Protein AF-A0A2S6AYY4-F1 (afdb_monomer_lite)

Secondar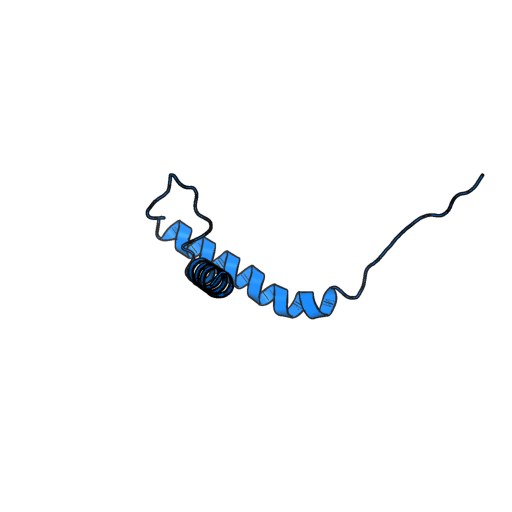y structure (DSSP, 8-state):
-HHHHHHHHHHHHHTT--S--TTS-SPPHHHHHHHHHHHHHHHHHHHHHHHHGGG----------

Radius of gyration: 18.74 Å; chains: 1; bounding box: 36×48×43 Å

Foldseek 3Di:
DVVVVVVVVLVCQCQLCPDDDPVCPRPDPVSSVVSNVVNCVVVVVCVVVVVVVPPDPDDDDDDDD

pLDDT: mean 79.41, std 17.62, range [48.03, 96.12]

Structure (mmCIF, N/CA/C/O backbone):
data_AF-A0A2S6AYY4-F1
#
_entry.id   AF-A0A2S6AYY4-F1
#
loop_
_atom_site.group_PDB
_atom_site.id
_atom_site.type_symbol
_atom_site.label_atom_id
_atom_site.label_alt_id
_atom_site.label_comp_id
_atom_site.label_asym_id
_atom_site.label_entity_id
_atom_site.label_seq_id
_atom_site.pdbx_PDB_ins_code
_atom_site.Cartn_x
_atom_site.Cartn_y
_atom_site.Cartn_z
_atom_site.occupancy
_atom_site.B_iso_or_equiv
_atom_site.auth_seq_id
_atom_site.auth_comp_id
_atom_site.auth_asym_id
_atom_site.auth_atom_id
_atom_site.pdbx_PDB_model_num
ATOM 1 N N . THR A 1 1 ? 16.950 3.557 -11.503 1.00 89.25 1 THR A N 1
ATOM 2 C CA . THR A 1 1 ? 16.565 2.529 -12.507 1.00 89.25 1 THR A CA 1
ATOM 3 C C . THR A 1 1 ? 15.136 2.051 -12.264 1.00 89.25 1 THR A C 1
ATOM 5 O O . THR A 1 1 ? 14.587 2.326 -11.205 1.00 89.25 1 THR A O 1
ATOM 8 N N . ARG A 1 2 ? 14.496 1.328 -13.202 1.00 94.69 2 ARG A N 1
ATOM 9 C CA . ARG A 1 2 ? 13.148 0.758 -12.961 1.00 94.69 2 ARG A CA 1
ATOM 10 C C . ARG A 1 2 ? 13.135 -0.220 -11.774 1.00 94.69 2 ARG A C 1
ATOM 12 O O . ARG A 1 2 ? 12.147 -0.275 -11.052 1.00 94.69 2 ARG A O 1
ATOM 19 N N . ALA A 1 3 ? 14.230 -0.950 -11.561 1.00 94.88 3 ALA A N 1
ATOM 20 C CA . ALA A 1 3 ? 14.382 -1.871 -10.437 1.00 94.88 3 ALA A CA 1
ATOM 21 C C . ALA A 1 3 ? 14.333 -1.148 -9.080 1.00 94.88 3 ALA A C 1
ATOM 23 O O . ALA A 1 3 ? 13.621 -1.588 -8.184 1.00 94.88 3 ALA A O 1
ATOM 24 N N . GLU A 1 4 ? 15.009 -0.002 -8.956 1.00 94.56 4 GLU A N 1
ATOM 25 C CA . GLU A 1 4 ? 14.967 0.818 -7.734 1.00 94.56 4 GLU A CA 1
ATOM 26 C C . GLU A 1 4 ? 13.553 1.310 -7.412 1.00 94.56 4 GLU A C 1
ATOM 28 O O . GLU A 1 4 ? 13.130 1.238 -6.264 1.00 94.56 4 GLU A O 1
ATOM 33 N N . VAL A 1 5 ? 12.791 1.757 -8.417 1.00 96.12 5 VAL A N 1
ATOM 34 C CA . VAL A 1 5 ? 11.403 2.209 -8.208 1.00 96.12 5 VAL A CA 1
ATOM 35 C C . VAL A 1 5 ? 10.527 1.063 -7.703 1.00 96.12 5 VAL A C 1
ATOM 37 O O . VAL A 1 5 ? 9.712 1.256 -6.808 1.00 96.12 5 VAL A O 1
ATOM 40 N N . HIS A 1 6 ? 10.710 -0.146 -8.239 1.00 94.88 6 HIS A N 1
ATOM 41 C CA . HIS A 1 6 ? 9.998 -1.321 -7.738 1.00 94.88 6 HIS A CA 1
ATOM 42 C C . HIS A 1 6 ? 10.362 -1.641 -6.286 1.00 94.88 6 HIS A C 1
ATOM 44 O O . HIS A 1 6 ? 9.460 -1.921 -5.502 1.00 94.88 6 HIS A O 1
ATOM 50 N N . ALA A 1 7 ? 11.643 -1.566 -5.916 1.00 94.94 7 ALA A N 1
ATOM 51 C CA . ALA A 1 7 ? 12.069 -1.790 -4.536 1.00 94.94 7 ALA A CA 1
ATOM 52 C C . ALA A 1 7 ? 11.420 -0.782 -3.571 1.00 94.94 7 ALA A C 1
ATOM 54 O O . ALA A 1 7 ? 10.867 -1.184 -2.553 1.00 94.94 7 ALA A O 1
ATOM 55 N N . GLN A 1 8 ? 11.390 0.500 -3.947 1.00 94.81 8 GLN A N 1
ATOM 56 C CA . GLN A 1 8 ? 10.735 1.551 -3.159 1.00 94.81 8 GLN A CA 1
ATOM 57 C C . GLN A 1 8 ? 9.227 1.321 -3.011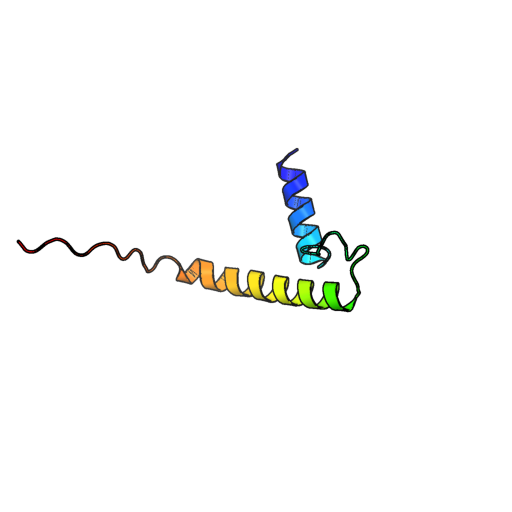 1.00 94.81 8 GLN A C 1
ATOM 59 O O . GLN A 1 8 ? 8.660 1.581 -1.955 1.00 94.81 8 GLN A O 1
ATOM 64 N N . LEU A 1 9 ? 8.558 0.819 -4.054 1.00 94.38 9 LEU A N 1
ATOM 65 C CA . LEU A 1 9 ? 7.132 0.496 -3.969 1.00 94.38 9 LEU A CA 1
ATOM 66 C C . LEU A 1 9 ? 6.861 -0.669 -3.015 1.00 94.38 9 LEU A C 1
ATOM 68 O O . LEU A 1 9 ? 5.878 -0.622 -2.281 1.00 94.38 9 LEU A O 1
ATOM 72 N N . VAL A 1 10 ? 7.720 -1.690 -3.013 1.00 93.56 10 VAL A N 1
ATOM 73 C CA . VAL A 1 10 ? 7.611 -2.820 -2.077 1.00 93.56 10 VAL A CA 1
ATOM 74 C C . VAL A 1 10 ? 7.822 -2.346 -0.639 1.00 93.56 10 VAL A C 1
ATOM 76 O O . VAL A 1 10 ? 7.043 -2.705 0.239 1.00 93.56 10 VAL A O 1
ATOM 79 N N . GLU A 1 11 ? 8.818 -1.492 -0.404 1.00 94.06 11 GLU A N 1
ATOM 80 C CA . GLU A 1 11 ? 9.059 -0.883 0.909 1.00 94.06 11 GLU A CA 1
ATOM 81 C C . GLU A 1 11 ? 7.852 -0.057 1.376 1.00 94.06 11 GLU A C 1
ATOM 83 O O . GLU A 1 11 ? 7.332 -0.276 2.466 1.00 94.06 11 GLU A O 1
ATOM 88 N N . ALA A 1 12 ? 7.306 0.799 0.510 1.00 93.94 12 ALA A N 1
ATOM 89 C CA . ALA A 1 12 ? 6.135 1.606 0.840 1.00 93.94 12 ALA A CA 1
ATOM 90 C C . ALA A 1 12 ? 4.872 0.762 1.123 1.00 93.94 12 ALA A C 1
ATOM 92 O O . ALA A 1 12 ? 4.016 1.176 1.910 1.00 93.94 12 ALA A O 1
ATOM 93 N N . GLN A 1 13 ? 4.740 -0.416 0.499 1.00 93.62 13 GLN A N 1
ATOM 94 C CA . GLN A 1 13 ? 3.673 -1.375 0.811 1.00 93.62 13 GLN A CA 1
ATOM 95 C C . GLN A 1 13 ? 3.889 -2.039 2.172 1.00 93.62 13 GLN A C 1
ATOM 97 O O . GLN A 1 13 ? 2.944 -2.128 2.956 1.00 93.62 13 GLN A O 1
ATOM 102 N N . ALA A 1 14 ? 5.125 -2.435 2.483 1.00 93.44 14 ALA A N 1
ATOM 103 C CA . ALA A 1 14 ? 5.484 -2.973 3.794 1.00 93.44 14 ALA A CA 1
ATOM 104 C C . ALA A 1 14 ? 5.247 -1.950 4.920 1.00 93.44 14 ALA A C 1
ATOM 106 O O . ALA A 1 14 ? 4.786 -2.304 6.008 1.00 93.44 14 ALA A O 1
ATOM 107 N N . ASP A 1 15 ? 5.476 -0.668 4.635 1.00 93.25 15 ASP A N 1
ATOM 108 C CA . ASP A 1 15 ? 5.187 0.443 5.541 1.00 93.25 15 ASP A CA 1
ATOM 109 C C . ASP A 1 15 ? 3.698 0.808 5.622 1.00 93.25 15 ASP A C 1
ATOM 111 O O . ASP A 1 15 ? 3.313 1.637 6.449 1.00 93.25 15 ASP A O 1
ATOM 115 N N . GLY A 1 16 ? 2.838 0.190 4.809 1.00 93.19 16 GLY A N 1
ATOM 116 C CA . GLY A 1 16 ? 1.398 0.449 4.774 1.00 93.19 16 GLY A CA 1
ATOM 117 C C . GLY A 1 16 ? 1.010 1.800 4.165 1.00 93.19 16 GLY A C 1
ATOM 118 O O . GLY A 1 16 ? -0.158 2.189 4.231 1.00 93.19 16 GLY A O 1
ATOM 119 N N . LEU A 1 17 ? 1.960 2.513 3.554 1.00 91.88 17 LEU A N 1
ATOM 120 C CA . LEU A 1 17 ? 1.725 3.801 2.894 1.00 91.88 17 LEU A CA 1
ATOM 121 C C . LEU A 1 17 ? 0.948 3.647 1.588 1.00 91.88 17 LEU A C 1
ATOM 123 O O . LEU A 1 17 ? 0.297 4.585 1.140 1.00 91.88 17 LEU A O 1
ATOM 127 N N . VAL A 1 18 ? 1.011 2.466 0.979 1.00 90.81 18 VAL A N 1
ATOM 128 C CA . VAL A 1 18 ? 0.263 2.101 -0.223 1.00 90.81 18 VAL A CA 1
ATOM 129 C C . VAL A 1 18 ? -0.311 0.693 -0.078 1.00 90.81 18 VAL A C 1
ATOM 131 O O . VAL A 1 18 ? 0.323 -0.161 0.539 1.00 90.81 18 VAL A O 1
ATOM 134 N N . PRO A 1 19 ? -1.479 0.415 -0.681 1.00 89.25 19 PRO A N 1
ATOM 135 C CA . PRO A 1 19 ? -2.300 1.313 -1.496 1.00 89.25 19 PRO A CA 1
ATOM 136 C C . PRO A 1 19 ? -3.186 2.243 -0.652 1.00 89.25 19 PRO A C 1
ATOM 138 O O . PRO A 1 19 ? -3.795 1.827 0.330 1.00 89.25 19 PRO A O 1
ATOM 141 N N . VAL A 1 20 ? -3.304 3.502 -1.077 1.00 89.44 20 VAL A N 1
ATOM 142 C CA . VAL A 1 20 ? -4.210 4.498 -0.485 1.00 89.44 20 VAL A CA 1
ATOM 143 C C . VAL A 1 20 ? -4.861 5.325 -1.596 1.00 89.44 20 VAL A C 1
ATOM 145 O O . VAL A 1 20 ? -4.219 5.590 -2.621 1.00 89.44 20 VAL A O 1
ATOM 148 N N . PRO A 1 21 ? -6.149 5.690 -1.469 1.00 86.62 21 PRO A N 1
ATOM 149 C CA . PRO A 1 21 ? -6.805 6.523 -2.465 1.00 86.62 21 PRO A CA 1
ATOM 150 C C . PRO A 1 21 ? -6.156 7.911 -2.499 1.00 86.62 21 PRO A C 1
ATOM 152 O O . PRO A 1 21 ? -5.773 8.458 -1.472 1.00 86.62 21 PRO A O 1
ATOM 155 N N . LYS A 1 22 ? -6.069 8.514 -3.691 1.00 86.12 22 LYS A N 1
ATOM 156 C CA . LYS A 1 22 ? -5.372 9.799 -3.922 1.00 86.12 22 LYS A CA 1
ATOM 157 C C . LYS A 1 22 ? -5.874 10.955 -3.043 1.00 86.12 22 LYS A C 1
ATOM 159 O O . LYS A 1 22 ? -5.158 11.929 -2.856 1.00 86.12 22 LYS A O 1
ATOM 164 N N . ASN A 1 23 ? -7.108 10.852 -2.560 1.00 89.06 23 ASN A N 1
ATOM 165 C CA . ASN A 1 23 ? -7.791 11.876 -1.778 1.00 89.06 23 ASN A CA 1
ATOM 166 C C . ASN A 1 23 ? -7.537 11.719 -0.266 1.00 89.06 23 ASN A C 1
ATOM 168 O O . ASN A 1 23 ? -7.892 12.613 0.492 1.00 89.06 23 ASN A O 1
ATOM 172 N N . ASP A 1 24 ? -6.952 10.596 0.160 1.00 83.69 24 ASP A N 1
ATOM 173 C CA . ASP A 1 24 ? -6.624 10.267 1.553 1.00 83.69 24 ASP A CA 1
ATOM 174 C C . ASP A 1 24 ? -5.116 10.456 1.768 1.00 83.69 24 ASP A C 1
ATOM 176 O O . ASP A 1 24 ? -4.365 9.507 2.003 1.00 83.69 24 ASP A O 1
ATOM 180 N N . TYR A 1 25 ? -4.657 11.695 1.554 1.00 82.94 25 TYR A N 1
ATOM 181 C CA . TYR A 1 25 ? -3.252 12.067 1.686 1.00 82.94 25 TYR A CA 1
ATOM 182 C C . TYR A 1 25 ? -3.061 13.228 2.677 1.00 82.94 25 TYR A C 1
ATOM 184 O O . TYR A 1 25 ? -3.621 14.306 2.455 1.00 82.94 25 TYR A O 1
ATOM 192 N N . PRO A 1 26 ? -2.213 13.058 3.711 1.00 84.38 26 PRO A N 1
ATOM 193 C CA . PRO A 1 26 ? -1.535 11.814 4.097 1.00 84.38 26 PRO A CA 1
ATOM 194 C C . PRO A 1 26 ? -2.528 10.783 4.671 1.00 84.38 26 PRO A C 1
ATOM 196 O O . PRO A 1 26 ? -3.507 11.188 5.299 1.00 84.38 26 PRO A O 1
ATOM 199 N N . PRO A 1 27 ? -2.296 9.472 4.480 1.00 89.25 27 PRO A N 1
ATOM 200 C CA . PRO A 1 27 ? -3.212 8.457 4.982 1.00 89.25 27 PRO A CA 1
ATOM 201 C C . PRO A 1 27 ? -3.276 8.461 6.507 1.00 89.25 27 PRO A C 1
ATOM 203 O O . PRO A 1 27 ? -2.292 8.750 7.194 1.00 89.25 27 PRO A O 1
ATOM 206 N N . SER A 1 28 ? -4.443 8.111 7.041 1.00 91.19 28 SER A N 1
ATOM 207 C CA . SER A 1 28 ? -4.632 7.988 8.485 1.00 91.19 28 SER A CA 1
ATOM 208 C C . SER A 1 28 ? -3.831 6.817 9.070 1.00 91.19 28 SER A C 1
ATOM 210 O O . SER A 1 28 ? -3.524 5.834 8.389 1.00 91.19 28 SER A O 1
ATOM 212 N N . ALA A 1 29 ? -3.528 6.892 10.369 1.00 92.50 29 ALA A N 1
ATOM 213 C CA . ALA A 1 29 ? -2.836 5.819 11.083 1.00 92.50 29 ALA A CA 1
ATOM 214 C C . ALA A 1 29 ? -3.602 4.484 11.024 1.00 92.50 29 ALA A C 1
ATOM 216 O O . ALA A 1 29 ? -2.983 3.431 10.877 1.00 92.50 29 ALA A O 1
ATOM 217 N N . ASP A 1 30 ? -4.937 4.528 11.059 1.00 93.19 30 A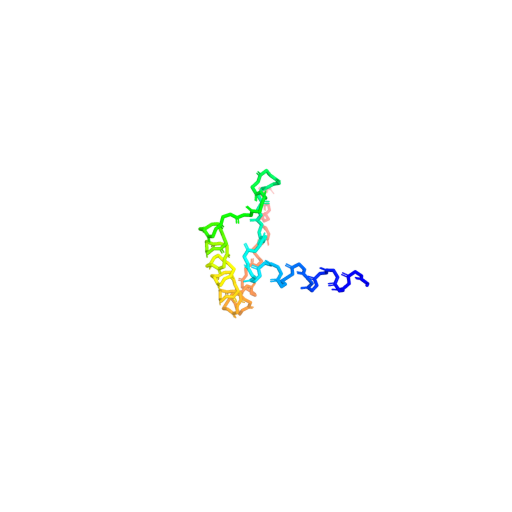SP A N 1
ATOM 218 C CA . ASP A 1 30 ? -5.790 3.340 10.948 1.00 93.19 30 ASP A CA 1
ATOM 219 C C . ASP A 1 30 ? -5.676 2.687 9.566 1.00 93.19 30 ASP A C 1
ATOM 221 O O . ASP A 1 30 ? -5.616 1.460 9.448 1.00 93.19 30 ASP A O 1
ATOM 225 N N . THR A 1 31 ? -5.611 3.499 8.505 1.00 92.94 31 THR A N 1
ATOM 226 C CA . THR A 1 31 ? -5.388 3.009 7.140 1.00 92.94 31 THR A CA 1
ATOM 227 C C . THR A 1 31 ? -4.007 2.374 7.007 1.00 92.94 31 THR A C 1
ATOM 229 O O . THR A 1 31 ? -3.899 1.278 6.458 1.00 92.94 31 THR A O 1
ATOM 232 N N . ILE A 1 32 ? -2.971 2.999 7.573 1.00 93.25 32 ILE A N 1
ATOM 233 C CA . ILE A 1 32 ? -1.612 2.441 7.586 1.00 93.25 32 ILE A CA 1
ATOM 234 C C . ILE A 1 32 ? -1.582 1.096 8.325 1.00 93.25 32 ILE A C 1
ATOM 236 O O . ILE A 1 32 ? -1.039 0.124 7.802 1.00 93.25 32 ILE A O 1
ATOM 240 N N . ALA A 1 33 ? -2.185 1.007 9.514 1.00 94.19 33 ALA A N 1
ATOM 241 C CA . ALA A 1 33 ? -2.216 -0.224 10.305 1.00 94.19 33 ALA A CA 1
ATOM 242 C C . ALA A 1 33 ? -2.913 -1.371 9.557 1.00 94.19 33 ALA A C 1
ATOM 244 O O . ALA A 1 33 ? -2.369 -2.473 9.470 1.00 94.19 33 ALA A O 1
ATOM 245 N N . ARG A 1 34 ? -4.066 -1.086 8.938 1.00 94.00 34 ARG A N 1
ATOM 246 C CA . ARG A 1 34 ? -4.792 -2.050 8.100 1.00 94.00 34 ARG A CA 1
ATOM 247 C C . ARG A 1 34 ? -3.947 -2.524 6.918 1.00 94.00 34 ARG A C 1
ATOM 249 O O . ARG A 1 34 ? -3.890 -3.717 6.638 1.00 94.00 34 ARG A O 1
ATOM 256 N N . ASN A 1 35 ? -3.282 -1.603 6.225 1.00 94.56 35 ASN A N 1
ATOM 257 C CA . ASN A 1 35 ? -2.454 -1.941 5.071 1.00 94.56 35 ASN A CA 1
ATOM 258 C C . ASN A 1 35 ? -1.264 -2.826 5.467 1.00 94.56 35 ASN A C 1
ATOM 260 O O . ASN A 1 35 ? -0.976 -3.797 4.770 1.00 94.56 35 ASN A O 1
ATOM 264 N N . LYS A 1 36 ? -0.627 -2.549 6.613 1.00 93.38 36 LYS A N 1
ATOM 265 C CA . LYS A 1 36 ? 0.443 -3.397 7.164 1.00 93.38 36 LYS A CA 1
ATOM 266 C C . LYS A 1 36 ? -0.039 -4.809 7.479 1.00 93.38 36 LYS A C 1
ATOM 268 O O . LYS A 1 36 ? 0.655 -5.774 7.169 1.00 93.38 36 LYS A O 1
ATOM 273 N N . GLU A 1 37 ? -1.223 -4.939 8.072 1.00 93.31 37 GLU A N 1
ATOM 274 C CA . GLU A 1 37 ? -1.822 -6.244 8.362 1.00 93.31 37 GLU A CA 1
ATOM 275 C C . GLU A 1 37 ? -2.099 -7.031 7.075 1.00 93.31 37 GLU A C 1
ATOM 277 O O . GLU A 1 37 ? -1.707 -8.192 6.964 1.00 93.31 37 GLU A O 1
ATOM 282 N N . LEU A 1 38 ? -2.687 -6.386 6.063 1.00 92.00 38 LEU A N 1
ATOM 283 C CA . LEU A 1 38 ? -2.925 -7.008 4.758 1.00 92.00 38 LEU A CA 1
ATOM 284 C C . LEU A 1 38 ? -1.621 -7.432 4.071 1.00 92.00 38 LEU A C 1
ATOM 286 O O . LEU A 1 38 ? -1.546 -8.542 3.539 1.00 92.00 38 LEU A O 1
ATOM 290 N N . TYR A 1 39 ? -0.588 -6.587 4.123 1.00 91.94 39 TYR A N 1
ATOM 291 C CA . TYR A 1 39 ? 0.738 -6.911 3.598 1.00 91.94 39 TYR A CA 1
ATOM 292 C C . TYR A 1 39 ? 1.327 -8.139 4.304 1.00 91.94 39 TYR A C 1
ATOM 294 O O . TYR A 1 39 ? 1.767 -9.084 3.648 1.00 91.94 39 TYR A O 1
ATOM 302 N N . ALA A 1 40 ? 1.270 -8.181 5.638 1.00 91.06 40 ALA A N 1
ATOM 303 C CA . ALA A 1 40 ? 1.724 -9.330 6.412 1.00 91.06 40 ALA A CA 1
ATOM 304 C C . ALA A 1 40 ? 0.957 -10.601 6.021 1.00 91.06 40 ALA A C 1
ATOM 306 O O . ALA A 1 40 ? 1.570 -11.628 5.749 1.00 91.06 40 ALA A O 1
ATOM 307 N N . ILE A 1 41 ? -0.371 -10.542 5.942 1.00 90.94 41 ILE A N 1
ATOM 308 C CA . ILE A 1 41 ? -1.222 -11.667 5.538 1.00 90.94 41 ILE A CA 1
ATOM 309 C C . ILE A 1 41 ? -0.794 -12.194 4.158 1.00 90.94 41 ILE A C 1
ATOM 311 O O . ILE A 1 41 ? -0.532 -13.389 4.010 1.00 90.94 41 ILE A O 1
ATOM 315 N N . GLN A 1 42 ? -0.652 -11.321 3.161 1.00 88.56 42 GLN A N 1
ATOM 316 C CA . GLN A 1 42 ? -0.279 -11.710 1.799 1.00 88.56 42 GLN A CA 1
ATOM 317 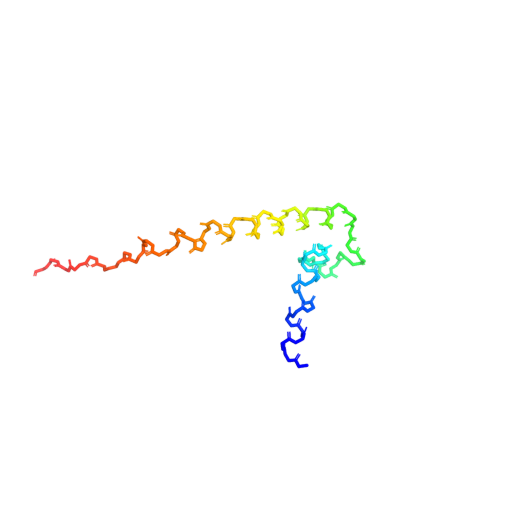C C . GLN A 1 42 ? 1.130 -12.316 1.719 1.00 88.56 42 GLN A C 1
ATOM 319 O O . GLN A 1 42 ? 1.327 -13.343 1.064 1.00 88.56 42 GLN A O 1
ATOM 324 N N . HIS A 1 43 ? 2.110 -11.720 2.398 1.00 86.75 43 HIS A N 1
ATOM 325 C CA . HIS A 1 43 ? 3.502 -12.171 2.338 1.00 86.75 43 HIS A CA 1
ATOM 326 C C . HIS A 1 43 ? 3.778 -13.413 3.195 1.00 86.75 43 HIS A C 1
ATOM 328 O O . HIS A 1 43 ? 4.616 -14.230 2.813 1.00 86.75 43 HIS A O 1
ATOM 334 N N . HIS A 1 44 ? 3.043 -13.617 4.293 1.00 76.81 44 HIS A N 1
ATOM 335 C CA . HIS A 1 44 ? 3.111 -14.866 5.055 1.00 76.81 44 HIS A CA 1
ATOM 336 C C . HIS A 1 44 ? 2.439 -16.027 4.307 1.00 76.81 44 HIS A C 1
ATOM 338 O O . HIS A 1 44 ? 2.990 -17.125 4.286 1.00 76.81 44 HIS A O 1
ATOM 344 N N . GLN A 1 45 ? 1.307 -15.794 3.632 1.00 61.91 45 GLN A N 1
ATOM 345 C CA . GLN A 1 45 ? 0.648 -16.829 2.822 1.00 61.91 45 GLN A CA 1
ATOM 346 C C . GLN A 1 45 ? 1.433 -17.170 1.552 1.00 61.91 45 GLN A C 1
ATOM 348 O O . GLN A 1 45 ? 1.527 -18.341 1.201 1.00 61.91 45 GLN A O 1
ATOM 353 N N . SER A 1 46 ? 2.096 -16.195 0.920 1.00 55.50 46 SER A N 1
ATOM 354 C CA . SER A 1 46 ? 2.884 -16.422 -0.304 1.00 55.50 46 SER A CA 1
ATOM 355 C C . SER A 1 46 ? 4.053 -17.403 -0.112 1.00 55.50 46 SER A C 1
ATOM 357 O O . SER A 1 46 ? 4.416 -18.108 -1.056 1.00 55.50 46 SER A O 1
ATOM 359 N N . ALA A 1 47 ? 4.620 -17.505 1.098 1.00 56.06 47 ALA A N 1
ATOM 360 C CA . ALA A 1 47 ? 5.630 -18.519 1.421 1.00 56.06 47 ALA A CA 1
ATOM 361 C C . ALA A 1 47 ? 5.047 -19.949 1.418 1.00 56.06 47 ALA A C 1
ATOM 363 O O . ALA A 1 47 ? 5.715 -20.891 0.996 1.00 56.06 47 ALA A O 1
ATOM 364 N N . SER A 1 48 ? 3.786 -20.105 1.827 1.00 53.06 48 SER A N 1
ATOM 365 C CA . SER A 1 48 ? 3.028 -21.368 1.812 1.00 53.06 4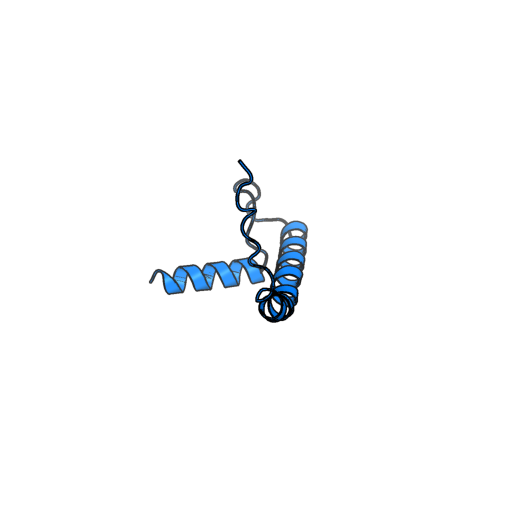8 SER A CA 1
ATOM 366 C C . SER A 1 48 ? 2.341 -21.672 0.465 1.00 53.06 48 SER A C 1
ATOM 368 O O . SER A 1 48 ? 2.244 -22.837 0.074 1.00 53.06 48 SER A O 1
ATOM 370 N N . ASP A 1 49 ? 1.922 -20.652 -0.289 1.00 53.47 49 ASP A N 1
ATOM 371 C CA . ASP A 1 49 ? 1.223 -20.789 -1.579 1.00 53.47 49 ASP A CA 1
ATOM 372 C C . ASP A 1 49 ? 2.182 -21.027 -2.754 1.00 53.47 49 ASP A C 1
ATOM 374 O O . ASP A 1 49 ? 1.842 -21.736 -3.706 1.00 53.47 49 ASP A O 1
ATOM 378 N N . THR A 1 50 ? 3.424 -20.529 -2.675 1.00 53.53 50 THR A N 1
ATOM 379 C CA . THR A 1 50 ? 4.472 -20.883 -3.654 1.00 53.53 50 THR A CA 1
ATOM 380 C C . THR A 1 50 ? 4.794 -22.384 -3.602 1.00 53.53 50 THR A C 1
ATOM 382 O O . THR A 1 50 ? 5.117 -22.973 -4.629 1.00 53.53 50 THR A O 1
ATOM 385 N N . ALA A 1 51 ? 4.623 -23.039 -2.446 1.00 54.22 51 ALA A N 1
ATOM 386 C CA . ALA A 1 51 ? 4.740 -24.495 -2.330 1.00 54.22 51 ALA A CA 1
ATOM 387 C C . ALA A 1 51 ? 3.496 -25.258 -2.841 1.00 54.22 51 ALA A C 1
ATOM 389 O O . ALA A 1 51 ? 3.619 -26.415 -3.237 1.00 54.22 51 ALA A O 1
ATOM 390 N N . SER A 1 52 ? 2.315 -24.625 -2.870 1.00 53.22 52 SER A N 1
ATOM 391 C CA . SER A 1 52 ? 1.033 -25.288 -3.187 1.00 53.22 52 SER A CA 1
ATOM 392 C C . SER A 1 52 ? 0.509 -25.026 -4.611 1.00 53.22 52 SER A C 1
ATOM 394 O O . SER A 1 52 ? -0.369 -25.747 -5.084 1.00 53.22 52 SER A O 1
ATOM 396 N N . SER A 1 53 ? 1.049 -24.042 -5.339 1.00 52.03 53 SER A N 1
ATOM 397 C CA . SER A 1 53 ? 0.545 -23.649 -6.671 1.00 52.03 53 SER A CA 1
ATOM 398 C C . SER A 1 53 ? 1.030 -24.502 -7.861 1.00 52.03 53 SER A C 1
ATOM 400 O O . SER A 1 53 ? 0.564 -24.296 -8.980 1.00 52.03 53 SER A O 1
ATOM 402 N N . THR A 1 54 ? 1.863 -25.530 -7.654 1.00 55.31 54 THR A N 1
ATOM 403 C CA . THR A 1 54 ? 2.296 -26.458 -8.731 1.00 55.31 54 THR A CA 1
ATOM 404 C C . THR A 1 54 ? 1.211 -27.478 -9.143 1.00 55.31 54 THR A C 1
ATOM 406 O O . THR A 1 54 ? 1.415 -28.278 -10.052 1.00 55.31 54 THR A O 1
ATOM 409 N N . GLY A 1 55 ? 0.036 -27.481 -8.506 1.00 56.31 55 GLY A N 1
ATOM 410 C CA . GLY A 1 55 ? -0.882 -28.623 -8.558 1.00 56.31 55 GLY A CA 1
ATOM 411 C C . GLY A 1 55 ? -2.119 -28.558 -9.456 1.00 56.31 55 GLY A C 1
ATOM 412 O O . GLY A 1 55 ? -2.860 -29.534 -9.429 1.00 56.31 55 GLY A O 1
ATOM 413 N N . ASN A 1 56 ? -2.427 -27.486 -10.202 1.00 59.91 56 ASN A N 1
ATOM 414 C CA . ASN A 1 56 ? -3.719 -27.472 -10.913 1.00 59.91 56 ASN A CA 1
ATOM 415 C C . ASN A 1 56 ? -3.759 -26.678 -12.230 1.00 59.91 56 ASN A C 1
ATOM 417 O O . ASN A 1 56 ? -4.418 -25.647 -12.343 1.00 59.91 56 ASN A O 1
ATOM 421 N N . VAL A 1 57 ? -3.126 -27.222 -13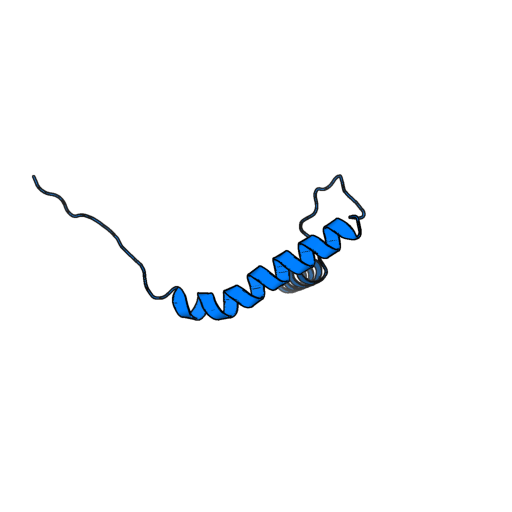.273 1.00 56.31 57 VAL A N 1
ATOM 422 C CA . VAL A 1 57 ? -3.494 -26.930 -14.670 1.00 56.31 57 VAL A CA 1
ATOM 423 C C . VAL A 1 57 ? -4.527 -27.957 -15.144 1.00 56.31 57 VAL A C 1
ATOM 425 O O . VAL A 1 57 ? -4.206 -28.963 -15.765 1.00 56.31 57 VAL A O 1
ATOM 428 N N . THR A 1 58 ? -5.797 -27.717 -14.820 1.00 58.22 58 THR A N 1
ATOM 429 C CA . THR A 1 58 ? -6.923 -28.401 -15.474 1.00 58.22 58 THR A CA 1
ATOM 430 C C . THR A 1 58 ? -7.265 -27.666 -16.771 1.00 58.22 58 THR A C 1
ATOM 432 O O . THR A 1 58 ? -7.696 -26.517 -16.724 1.00 58.22 58 THR A O 1
ATOM 435 N N . ALA A 1 59 ? -7.120 -28.336 -17.917 1.00 54.88 59 ALA A N 1
ATOM 436 C CA . ALA A 1 59 ? -7.750 -27.981 -19.196 1.00 54.88 59 ALA A CA 1
ATOM 437 C C . ALA A 1 59 ? -7.698 -29.185 -20.165 1.00 54.88 59 ALA A C 1
ATOM 439 O O . ALA A 1 59 ? -6.747 -29.960 -20.082 1.00 54.88 59 ALA A O 1
ATOM 440 N N . PRO A 1 60 ? -8.571 -29.293 -21.188 1.00 57.16 60 PRO A N 1
ATOM 441 C CA . PRO A 1 60 ? -10.016 -29.037 -21.254 1.00 57.16 60 PRO A CA 1
ATOM 442 C C . PRO A 1 60 ? -10.812 -30.298 -21.705 1.00 57.16 60 PRO A C 1
ATOM 444 O O . PRO A 1 60 ? -10.255 -31.237 -22.269 1.00 57.16 60 PRO A O 1
ATOM 447 N N . ARG A 1 61 ? -12.141 -30.326 -21.486 1.00 48.03 61 ARG A N 1
ATOM 448 C CA . ARG A 1 61 ? -13.060 -31.371 -22.005 1.00 48.03 61 ARG A CA 1
ATOM 449 C C . ARG A 1 61 ? -12.987 -31.436 -23.537 1.00 48.03 61 ARG A C 1
ATOM 451 O O . ARG A 1 61 ? -13.434 -30.507 -24.203 1.00 48.03 61 ARG A O 1
ATOM 458 N N . ALA A 1 62 ? -12.457 -32.535 -24.070 1.00 48.75 62 ALA A N 1
ATOM 459 C CA . ALA A 1 62 ? -12.530 -32.871 -25.487 1.00 48.75 62 ALA A CA 1
ATOM 460 C C . ALA A 1 62 ? -13.932 -33.390 -25.862 1.00 48.75 62 ALA A C 1
ATOM 462 O O . ALA A 1 62 ? -14.640 -33.975 -25.043 1.00 48.75 62 ALA A O 1
ATOM 463 N N . ALA A 1 63 ? -14.302 -33.096 -27.103 1.00 48.53 63 ALA A N 1
ATOM 464 C CA . ALA A 1 63 ? -15.606 -33.224 -27.735 1.00 48.53 63 ALA A CA 1
ATOM 465 C C . ALA A 1 63 ? -16.210 -34.644 -27.756 1.00 48.53 63 ALA A C 1
ATOM 467 O O . ALA A 1 63 ? -15.501 -35.647 -27.791 1.00 48.53 63 ALA A O 1
ATOM 468 N N . SER A 1 64 ? -17.542 -34.700 -27.809 1.00 52.28 64 SER A N 1
ATOM 469 C CA . SER A 1 64 ? -18.312 -35.827 -28.341 1.00 52.28 64 SER A CA 1
ATOM 470 C C . SER A 1 64 ? -19.266 -35.256 -29.387 1.00 52.28 64 SER A C 1
ATOM 472 O O . SER A 1 64 ? -20.167 -34.507 -29.016 1.00 52.28 64 SER A O 1
ATOM 474 N N . ASP A 1 65 ? -19.009 -35.570 -30.654 1.00 55.62 65 ASP A N 1
ATOM 475 C CA . ASP A 1 65 ? -19.955 -35.539 -31.776 1.00 55.62 65 ASP A CA 1
ATOM 476 C C . ASP A 1 65 ? -19.627 -36.748 -32.666 1.00 55.62 65 ASP A C 1
ATOM 478 O O . ASP A 1 65 ? -18.410 -36.969 -32.898 1.00 55.62 65 ASP A O 1
#

Sequence (65 aa):
TRAEVHAQLVEAQADGLVPVPKNDYPPSADTIARNKELYAIQHHQSASDTASSTGNVTAPRAASD